Protein AF-A0A7V5ID08-F1 (afdb_monomer)

Foldseek 3Di:
DPLPVLVVDDLVVLLVLQVVQPPDPPSVVDDSVRSSVSNCVSVVHPDPPPPQLDPVVLVVLVVVLVVLVVVLVVCVVVVVPVSNVVSVVVSVVSVVVSVVSVVVVVD

Structure (mmCIF, N/CA/C/O backbone):
data_AF-A0A7V5ID08-F1
#
_entry.id   AF-A0A7V5ID08-F1
#
loop_
_atom_site.group_PDB
_atom_site.id
_atom_site.type_symbol
_atom_site.label_atom_id
_atom_site.label_alt_id
_atom_site.label_comp_id
_atom_site.label_asym_id
_atom_site.label_entity_id
_atom_site.label_seq_id
_atom_site.pdbx_PDB_ins_code
_atom_site.Cartn_x
_atom_site.Cartn_y
_atom_site.Cartn_z
_atom_site.occupancy
_atom_site.B_iso_or_equiv
_atom_site.auth_seq_id
_atom_site.auth_comp_id
_atom_site.auth_asym_id
_atom_site.auth_atom_id
_atom_site.pdbx_PDB_model_num
ATOM 1 N N . MET A 1 1 ? -2.529 -19.678 18.482 1.00 42.75 1 MET A N 1
ATOM 2 C CA . MET A 1 1 ? -2.844 -19.632 17.029 1.00 42.75 1 MET A CA 1
ATOM 3 C C . MET A 1 1 ? -3.692 -18.400 16.673 1.00 42.75 1 MET A C 1
ATOM 5 O O . MET A 1 1 ? -4.300 -18.387 15.617 1.00 42.75 1 MET A O 1
ATOM 9 N N . GLU A 1 2 ? -3.734 -17.339 17.494 1.00 51.81 2 GLU A N 1
ATOM 10 C CA . GLU A 1 2 ? -4.955 -16.509 17.553 1.00 51.81 2 GLU A CA 1
ATOM 11 C C . GLU A 1 2 ? -4.810 -15.003 17.266 1.00 51.81 2 GLU A C 1
ATOM 13 O O . GLU A 1 2 ? -5.824 -14.325 17.115 1.00 51.81 2 GLU A O 1
ATOM 18 N N . GLU A 1 3 ? -3.603 -14.442 17.119 1.00 46.50 3 GLU A N 1
ATOM 19 C CA . GLU A 1 3 ? -3.453 -12.988 16.877 1.00 46.50 3 GLU A CA 1
ATOM 20 C C . GLU A 1 3 ? -4.118 -12.512 15.569 1.00 46.50 3 GLU A C 1
ATOM 22 O O . GLU A 1 3 ? -4.561 -11.364 15.458 1.00 46.50 3 GLU A O 1
ATOM 27 N N . LYS A 1 4 ? -4.160 -13.386 14.552 1.00 50.44 4 LYS A N 1
ATOM 28 C CA . LYS A 1 4 ? -4.666 -13.077 13.203 1.00 50.44 4 LYS A CA 1
ATOM 29 C C . LYS A 1 4 ? -6.174 -13.270 13.045 1.00 50.44 4 LYS A C 1
ATOM 31 O O . LYS A 1 4 ? -6.709 -12.867 12.009 1.00 50.44 4 LYS A O 1
ATOM 36 N N . ASP A 1 5 ? -6.850 -13.858 14.028 1.00 64.19 5 ASP A N 1
ATOM 37 C CA . ASP A 1 5 ? -8.264 -14.205 13.891 1.00 64.19 5 ASP A CA 1
ATOM 38 C C . ASP A 1 5 ? -9.187 -13.082 14.359 1.00 64.19 5 ASP A C 1
ATOM 40 O O . ASP A 1 5 ? -10.173 -12.801 13.680 1.00 64.19 5 ASP A O 1
ATOM 44 N N . LEU A 1 6 ? -8.817 -12.324 15.398 1.00 69.56 6 LEU A N 1
ATOM 45 C CA . LEU A 1 6 ? -9.634 -11.207 15.901 1.00 69.56 6 LEU A CA 1
ATOM 46 C C . LEU A 1 6 ? -9.942 -10.146 14.824 1.00 69.56 6 LEU A C 1
ATOM 48 O O . LEU A 1 6 ? -11.055 -9.627 14.753 1.00 69.56 6 LEU A O 1
ATOM 52 N N . GLU A 1 7 ? -9.000 -9.858 13.921 1.00 68.12 7 GLU A N 1
ATOM 53 C CA . GLU A 1 7 ? -9.215 -8.901 12.821 1.00 68.12 7 GLU A CA 1
ATOM 54 C C . GLU A 1 7 ? -10.204 -9.419 11.762 1.00 68.12 7 GLU A C 1
ATOM 56 O O . GLU A 1 7 ? -10.926 -8.633 11.132 1.00 68.12 7 GLU A O 1
ATOM 61 N N . LYS A 1 8 ? -10.283 -10.744 11.594 1.00 72.75 8 LYS A N 1
ATOM 62 C CA . LYS A 1 8 ? -11.184 -11.415 10.649 1.00 72.75 8 LYS A CA 1
ATOM 63 C C . LYS A 1 8 ? -12.579 -11.653 11.221 1.00 72.75 8 LYS A C 1
ATOM 65 O O . LYS A 1 8 ? -13.524 -11.786 10.446 1.00 72.75 8 LYS A O 1
ATOM 70 N N . LEU A 1 9 ? -12.726 -11.677 12.544 1.00 78.38 9 LEU A N 1
ATOM 71 C CA . LEU A 1 9 ? -14.019 -11.864 13.195 1.00 78.38 9 LEU 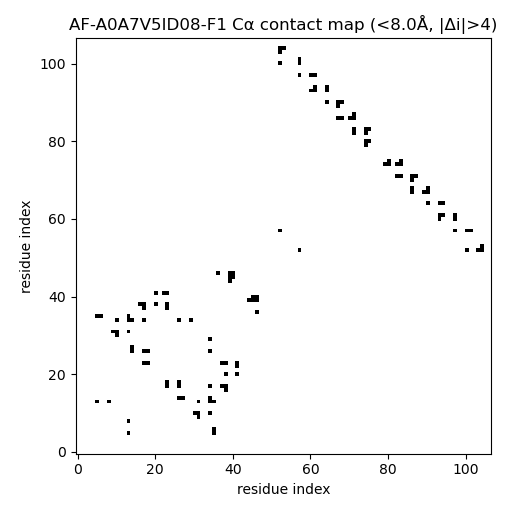A CA 1
ATOM 72 C C . LEU A 1 9 ? -14.964 -10.677 12.948 1.00 78.38 9 LEU A C 1
ATOM 74 O O . LEU A 1 9 ? -14.562 -9.524 12.746 1.00 78.38 9 LEU A O 1
ATOM 78 N N . THR A 1 10 ? -16.261 -10.971 12.928 1.00 80.06 10 THR A N 1
ATOM 79 C CA . THR A 1 10 ? -17.326 -9.966 12.871 1.00 80.06 10 THR A CA 1
ATOM 80 C C . THR A 1 10 ? -17.484 -9.289 14.229 1.00 80.06 10 THR A C 1
ATOM 82 O O . THR A 1 10 ? -17.128 -9.850 15.263 1.00 80.06 10 THR A O 1
ATOM 85 N N . ALA A 1 11 ? -18.054 -8.080 14.239 1.00 78.31 11 ALA A N 1
ATOM 86 C CA . ALA A 1 11 ? -18.281 -7.340 15.480 1.00 78.31 11 ALA A CA 1
ATOM 87 C C . ALA A 1 11 ? -19.101 -8.149 16.502 1.00 78.31 11 ALA A C 1
ATOM 89 O O . ALA A 1 11 ? -18.833 -8.060 17.688 1.00 78.31 11 ALA A O 1
ATOM 90 N N . THR A 1 12 ? -20.044 -8.985 16.056 1.00 81.38 12 THR A N 1
ATOM 91 C CA . THR A 1 12 ? -20.830 -9.875 16.928 1.00 81.38 12 THR A CA 1
ATOM 92 C C . THR A 1 12 ? -19.963 -10.868 17.698 1.00 81.38 12 THR A C 1
ATOM 94 O O . THR A 1 12 ? -20.017 -10.885 18.922 1.00 81.38 12 THR A O 1
ATOM 97 N N . LYS A 1 13 ? -19.090 -11.605 17.002 1.00 81.19 13 LYS A N 1
ATOM 98 C CA . LYS A 1 13 ? -18.171 -12.571 17.623 1.00 81.19 13 LYS A CA 1
ATOM 99 C C . LYS A 1 13 ? -17.163 -11.893 18.551 1.00 81.19 13 LYS A C 1
ATOM 101 O O . LYS A 1 13 ? -16.830 -12.421 19.602 1.00 81.19 13 LYS A O 1
ATOM 106 N N . LEU A 1 14 ? -16.712 -10.689 18.193 1.00 82.00 14 LEU A N 1
ATOM 107 C CA . LEU A 1 14 ? -15.842 -9.894 19.063 1.00 82.00 14 LEU A CA 1
ATOM 108 C C . LEU A 1 14 ? -16.560 -9.450 20.344 1.00 82.00 14 LEU A C 1
ATOM 110 O O . LEU A 1 14 ? -15.952 -9.449 21.404 1.00 82.00 14 LEU A O 1
ATOM 114 N N . ARG A 1 15 ? -17.855 -9.122 20.281 1.00 82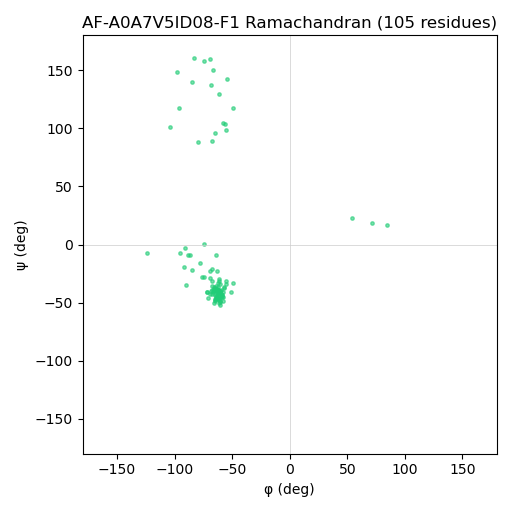.81 15 ARG A N 1
ATOM 115 C CA . ARG A 1 15 ? -18.637 -8.792 21.482 1.00 82.81 15 ARG A CA 1
ATOM 116 C C . ARG A 1 15 ? -18.829 -9.996 22.398 1.00 82.81 15 ARG A C 1
ATOM 118 O O . ARG A 1 15 ? -18.783 -9.832 23.609 1.00 82.81 15 ARG A O 1
ATOM 125 N N . GLU A 1 16 ? -19.054 -11.180 21.839 1.00 82.12 16 GLU A N 1
ATOM 126 C CA . GLU A 1 16 ? -19.180 -12.416 22.623 1.00 82.12 16 GLU A CA 1
ATOM 127 C C . GLU A 1 16 ? -17.891 -12.723 23.386 1.00 82.12 16 GLU A C 1
ATOM 129 O O . GLU A 1 16 ? -17.938 -12.933 24.593 1.00 82.12 16 GLU A O 1
ATOM 134 N N . ILE A 1 17 ? -16.744 -12.642 22.708 1.00 78.88 17 ILE A N 1
ATOM 135 C CA . ILE A 1 17 ? -15.430 -12.834 23.334 1.00 78.88 17 ILE A CA 1
ATOM 136 C C . ILE A 1 17 ? -15.177 -11.754 24.393 1.00 78.88 17 ILE A C 1
ATOM 138 O O . ILE A 1 17 ? -14.748 -12.065 25.496 1.00 78.88 17 ILE A O 1
ATOM 142 N N . ALA A 1 18 ? -15.496 -10.490 24.102 1.00 79.12 18 ALA A N 1
ATOM 143 C CA . ALA A 1 18 ? -15.315 -9.400 25.058 1.00 79.12 18 ALA A CA 1
ATOM 144 C C . ALA A 1 18 ? -16.161 -9.567 26.334 1.00 79.12 18 ALA A C 1
ATOM 146 O O . ALA A 1 18 ? -15.698 -9.197 27.405 1.00 79.12 18 ALA A O 1
ATOM 147 N N . LYS A 1 19 ? -17.363 -10.159 26.246 1.00 79.50 19 LYS A N 1
ATOM 148 C CA . LYS A 1 19 ? -18.213 -10.458 27.415 1.00 79.50 19 LYS A CA 1
ATOM 149 C C . LYS A 1 19 ? -17.636 -11.533 28.339 1.00 79.50 19 LYS A C 1
ATOM 151 O O . LYS A 1 19 ? -18.051 -11.598 29.488 1.00 79.50 19 LYS A O 1
ATOM 156 N N . GLN A 1 20 ? -16.728 -12.378 27.849 1.00 79.75 20 GLN A N 1
ATOM 157 C CA . GLN A 1 20 ? -16.068 -13.400 28.670 1.00 79.75 20 GLN A CA 1
ATOM 158 C C . GLN A 1 20 ? -14.953 -12.817 29.547 1.00 79.75 20 GLN A C 1
ATOM 160 O O . GLN A 1 20 ? -14.518 -13.472 30.488 1.00 79.75 20 GLN A O 1
ATOM 165 N N . TYR A 1 21 ? -14.496 -11.595 29.257 1.00 76.06 21 TYR A N 1
ATOM 166 C CA . TYR A 1 21 ? -13.494 -10.900 30.055 1.00 76.06 21 TYR A CA 1
ATOM 167 C C . TYR A 1 21 ? -14.175 -9.947 31.043 1.00 76.06 2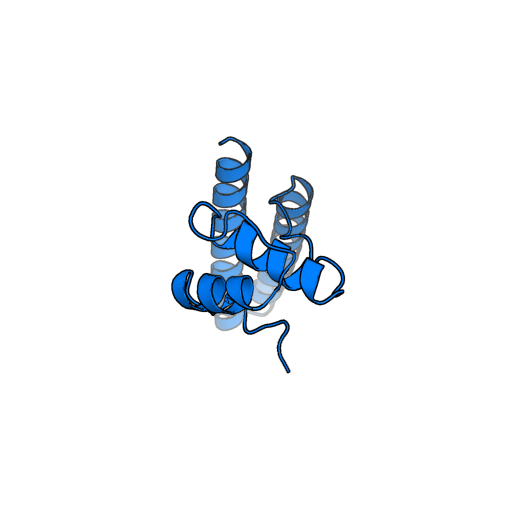1 TYR A C 1
ATOM 169 O O . TYR A 1 21 ? -14.810 -8.973 30.642 1.00 76.06 21 TYR A O 1
ATOM 177 N N . GLU A 1 22 ? -13.982 -10.186 32.341 1.00 67.31 22 GLU A N 1
ATOM 178 C CA . GLU A 1 22 ? -14.597 -9.414 33.439 1.00 67.31 22 GLU A CA 1
ATOM 179 C C . GLU A 1 22 ? -14.153 -7.936 33.502 1.00 67.31 22 GLU A C 1
ATOM 181 O O . GLU A 1 22 ? -14.739 -7.140 34.229 1.00 67.31 22 GLU A O 1
ATOM 186 N N . GLY A 1 23 ? -13.150 -7.536 32.710 1.00 66.75 23 GLY A N 1
ATOM 187 C CA . GLY A 1 23 ? -12.633 -6.164 32.650 1.00 66.75 23 GLY A CA 1
ATOM 188 C C . GLY A 1 23 ? -13.211 -5.274 31.540 1.00 66.75 23 GLY A C 1
ATOM 189 O O . GLY A 1 23 ? -12.902 -4.084 31.514 1.00 66.75 23 GLY A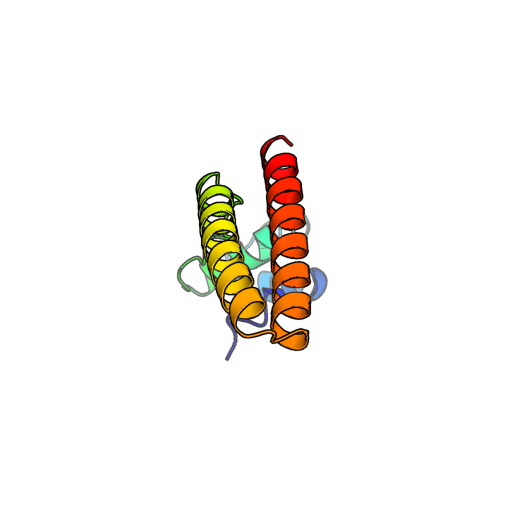 O 1
ATOM 190 N N . ILE A 1 24 ? -14.022 -5.799 30.609 1.00 72.56 24 ILE A N 1
ATOM 191 C CA . ILE A 1 24 ? -14.488 -5.029 29.439 1.00 72.56 24 ILE A CA 1
ATOM 192 C C . ILE A 1 24 ? -15.950 -4.598 29.617 1.00 72.56 24 ILE A C 1
ATOM 194 O O . ILE A 1 24 ? -16.887 -5.353 29.359 1.00 72.56 24 ILE A O 1
ATOM 198 N N . THR A 1 25 ? -16.163 -3.337 29.993 1.00 70.56 25 THR A N 1
ATOM 199 C CA . THR A 1 25 ? -17.496 -2.713 30.069 1.00 70.56 25 THR A CA 1
ATOM 200 C C . THR A 1 25 ? -17.793 -1.891 28.806 1.00 70.56 25 THR A C 1
ATOM 202 O O . THR A 1 25 ? -16.892 -1.376 28.152 1.00 70.56 25 THR A O 1
ATOM 205 N N . GLY A 1 26 ? -19.065 -1.793 28.393 1.00 75.69 26 GLY A N 1
ATOM 206 C CA . GLY A 1 26 ? -19.452 -1.004 27.206 1.00 75.69 26 GLY A CA 1
ATOM 207 C C . GLY A 1 26 ? -19.325 -1.718 25.847 1.00 75.69 26 GLY A C 1
ATOM 208 O O . GLY A 1 26 ? -19.406 -1.080 24.798 1.00 75.69 26 GLY A O 1
ATOM 209 N N . VAL A 1 27 ? -19.211 -3.050 25.843 1.00 76.38 27 VAL A N 1
ATOM 210 C CA . VAL A 1 27 ? -19.038 -3.924 24.658 1.00 76.38 27 VAL A CA 1
ATOM 211 C C . VAL A 1 27 ? -20.036 -3.650 23.514 1.00 76.38 27 VAL A C 1
ATOM 213 O O . VAL A 1 27 ? -19.710 -3.790 22.335 1.00 76.38 27 VAL A O 1
ATOM 216 N N . HIS A 1 28 ? -21.268 -3.248 23.836 1.00 75.69 28 HIS A N 1
ATOM 217 C CA . HIS A 1 28 ? -22.301 -2.955 22.836 1.00 75.69 28 HIS A CA 1
ATOM 218 C C . HIS A 1 28 ? -22.088 -1.625 22.091 1.00 75.69 28 HIS A C 1
ATOM 220 O O . HIS A 1 28 ? -22.495 -1.525 20.933 1.00 75.69 28 HIS A O 1
ATOM 226 N N . ALA A 1 29 ? -21.429 -0.647 22.719 1.00 78.81 29 ALA A N 1
ATOM 227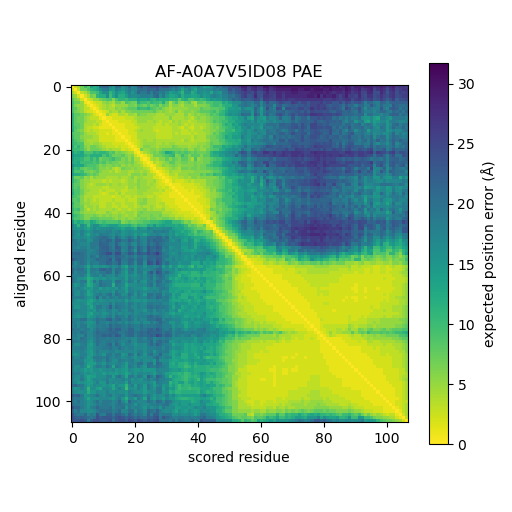 C CA . ALA A 1 29 ? -21.157 0.672 22.144 1.00 78.81 29 ALA A CA 1
ATOM 228 C C . ALA A 1 29 ? -19.797 0.749 21.421 1.00 78.81 29 ALA A C 1
ATOM 230 O O . ALA A 1 29 ? -19.599 1.628 20.584 1.00 78.81 29 ALA A O 1
ATOM 231 N N . MET A 1 30 ? -18.878 -0.180 21.709 1.00 81.31 30 MET A N 1
ATOM 232 C CA . MET A 1 30 ? -17.534 -0.189 21.128 1.00 81.31 30 MET A CA 1
ATOM 233 C C . MET A 1 30 ? -17.536 -0.503 19.627 1.00 81.31 30 MET A C 1
ATOM 235 O O . MET A 1 30 ? -18.197 -1.432 19.140 1.00 81.31 30 MET A O 1
ATOM 239 N N . LYS A 1 31 ? -16.727 0.248 18.874 1.00 80.56 31 LYS A N 1
ATOM 240 C CA . LYS A 1 31 ? -16.439 -0.043 17.462 1.00 80.56 31 LYS A CA 1
ATOM 241 C C . LYS A 1 31 ? -15.599 -1.316 17.350 1.00 80.56 31 LYS A C 1
ATOM 243 O O . LYS A 1 31 ? -14.897 -1.709 18.276 1.00 80.56 31 LYS A O 1
ATOM 248 N N . LYS A 1 32 ? -15.605 -1.951 16.171 1.00 77.31 32 LYS A N 1
ATOM 249 C CA . LYS A 1 32 ? -14.832 -3.183 15.914 1.00 77.31 32 LYS A CA 1
ATOM 250 C C . LYS A 1 32 ? -13.353 -3.048 16.313 1.00 77.31 32 LYS A C 1
ATOM 252 O O . LYS A 1 32 ? -12.787 -3.977 16.876 1.00 77.31 32 LYS A O 1
ATOM 257 N N . GLU A 1 33 ? -12.738 -1.900 16.031 1.00 79.00 33 GLU A N 1
ATOM 258 C CA . GLU A 1 33 ? -11.336 -1.640 16.382 1.00 79.00 33 GLU A CA 1
ATOM 259 C C . GLU A 1 33 ? -11.109 -1.531 17.894 1.00 79.00 33 GLU A C 1
ATOM 261 O O . GLU A 1 33 ? -10.079 -1.979 18.388 1.00 79.00 33 GLU A O 1
ATOM 266 N N . GLU A 1 34 ? -12.067 -0.963 18.624 1.00 76.88 34 GLU A N 1
ATOM 267 C CA . GLU A 1 34 ? -12.020 -0.812 20.082 1.00 76.88 34 GLU A CA 1
ATOM 268 C C . GLU A 1 34 ? -12.218 -2.163 20.774 1.00 76.88 34 GLU A C 1
ATOM 270 O O . GLU A 1 34 ? -11.460 -2.492 21.679 1.00 76.88 34 GLU A O 1
ATOM 275 N N . LEU A 1 35 ? -13.133 -3.001 20.271 1.00 80.06 35 LEU A N 1
ATOM 276 C CA . LEU A 1 35 ? -13.316 -4.374 20.757 1.00 80.06 35 LEU A CA 1
ATOM 277 C C . LEU A 1 35 ? -12.040 -5.209 20.615 1.00 80.06 35 LEU A C 1
ATOM 279 O O . LEU A 1 35 ? -11.656 -5.913 21.541 1.00 80.06 35 LEU A O 1
ATOM 283 N N . ILE A 1 36 ? -11.349 -5.114 19.474 1.00 78.56 36 ILE A N 1
ATOM 284 C CA . ILE A 1 36 ? -10.082 -5.832 19.267 1.00 78.56 36 ILE A CA 1
ATOM 285 C C . ILE A 1 36 ? -9.013 -5.344 20.253 1.00 78.56 36 ILE A C 1
ATOM 287 O O . ILE A 1 36 ? -8.232 -6.155 20.742 1.00 78.56 36 ILE A O 1
ATOM 291 N N . ARG A 1 37 ? -8.968 -4.037 20.550 1.00 76.12 37 ARG A N 1
ATOM 292 C CA . ARG A 1 37 ? -8.022 -3.474 21.525 1.00 76.12 37 ARG A CA 1
ATOM 293 C C . ARG A 1 37 ? -8.313 -3.970 22.936 1.00 76.12 37 ARG A C 1
ATOM 295 O O . ARG A 1 37 ? -7.400 -4.497 23.555 1.00 76.12 37 ARG A O 1
ATOM 302 N N . ALA A 1 38 ? -9.564 -3.877 23.381 1.00 78.00 38 ALA A N 1
ATOM 303 C CA . ALA A 1 38 ? -9.974 -4.305 24.714 1.00 78.00 38 ALA A CA 1
ATOM 304 C C . ALA A 1 38 ? -9.721 -5.806 24.942 1.00 78.00 38 ALA A C 1
ATOM 306 O O . ALA A 1 38 ? -9.213 -6.197 25.985 1.00 78.00 38 ALA A O 1
ATOM 307 N N . ILE A 1 39 ? -9.995 -6.649 23.937 1.00 78.56 39 ILE A N 1
ATOM 308 C CA . ILE A 1 39 ? -9.710 -8.091 24.013 1.00 78.56 39 ILE A CA 1
ATOM 309 C C . ILE A 1 39 ? -8.199 -8.359 24.062 1.00 78.56 39 ILE A C 1
ATOM 311 O O . ILE A 1 39 ? -7.763 -9.218 24.819 1.00 78.56 39 ILE A O 1
ATOM 315 N N . ARG A 1 40 ? -7.381 -7.643 23.274 1.00 76.44 40 ARG A N 1
ATOM 316 C CA . ARG A 1 40 ? -5.912 -7.798 23.296 1.00 76.44 40 ARG A CA 1
ATOM 317 C C . ARG A 1 40 ? -5.303 -7.354 24.627 1.00 76.44 40 ARG A C 1
ATOM 319 O O . ARG A 1 40 ? -4.404 -8.023 25.125 1.00 76.44 40 ARG A O 1
ATOM 326 N N . GLU A 1 41 ? -5.824 -6.274 25.202 1.00 75.50 41 GLU A N 1
ATOM 327 C CA . GLU A 1 41 ? -5.434 -5.760 26.517 1.00 75.50 41 GLU A CA 1
ATOM 328 C C . GLU A 1 41 ? -5.797 -6.751 27.630 1.00 75.50 41 GLU A C 1
ATOM 330 O O . GLU A 1 41 ? -4.931 -7.132 28.412 1.00 75.50 41 GLU A O 1
ATOM 335 N N . ALA A 1 42 ? -7.025 -7.283 27.617 1.00 74.31 42 ALA A N 1
ATOM 336 C CA . ALA A 1 42 ? -7.459 -8.323 28.552 1.00 74.31 42 ALA A CA 1
ATOM 337 C C . ALA A 1 42 ? -6.674 -9.643 28.405 1.00 74.31 42 ALA A C 1
ATOM 339 O O . ALA A 1 42 ? -6.598 -10.431 29.345 1.00 74.31 42 ALA A O 1
ATOM 340 N N . ARG A 1 43 ? -6.071 -9.888 27.233 1.00 74.44 43 ARG A N 1
ATOM 341 C CA . ARG A 1 43 ? -5.231 -11.061 26.949 1.00 74.44 43 ARG A CA 1
ATOM 342 C C . ARG A 1 43 ? -3.747 -10.867 27.289 1.00 74.44 43 ARG A C 1
ATOM 344 O O . ARG A 1 43 ? -2.994 -11.835 27.241 1.00 74.44 43 ARG A O 1
ATOM 351 N N . GLY A 1 44 ? -3.317 -9.646 27.613 1.00 63.94 44 GLY A N 1
ATOM 352 C CA . GLY A 1 44 ? -1.914 -9.330 27.902 1.00 63.94 44 GLY A CA 1
ATOM 353 C C . GLY A 1 44 ? -0.986 -9.355 26.678 1.00 63.94 44 GLY A C 1
ATOM 354 O O . GLY A 1 44 ? 0.230 -9.451 26.833 1.00 63.94 44 GLY A O 1
ATOM 355 N N . GLU A 1 45 ? -1.525 -9.285 25.455 1.00 60.78 45 GLU A N 1
ATOM 356 C CA . GLU A 1 45 ? -0.716 -9.241 24.231 1.00 60.78 45 GLU A CA 1
ATOM 357 C C . GLU A 1 45 ? -0.279 -7.796 23.914 1.00 60.78 45 GLU A C 1
ATOM 359 O O . GLU A 1 45 ? -1.085 -6.866 24.031 1.00 60.78 45 GLU A O 1
ATOM 364 N N . PRO A 1 46 ? 0.972 -7.569 23.457 1.00 53.81 46 PRO A N 1
ATOM 365 C CA . PRO A 1 46 ? 1.439 -6.236 23.111 1.00 53.81 46 PRO A CA 1
ATOM 366 C C . PRO A 1 46 ? 0.593 -5.659 21.977 1.00 53.81 46 PRO A C 1
ATOM 368 O O . PRO A 1 46 ? 0.381 -6.276 20.927 1.00 53.81 46 PRO A O 1
ATOM 371 N N . GLN A 1 47 ? 0.116 -4.436 22.188 1.00 56.19 47 GLN A N 1
ATOM 372 C CA . GLN A 1 47 ? -0.725 -3.721 21.247 1.00 56.19 47 GLN A CA 1
ATOM 373 C C . GLN A 1 47 ? -0.001 -3.578 19.902 1.00 56.19 47 GLN A C 1
ATOM 375 O O . GLN A 1 47 ? 0.882 -2.740 19.729 1.00 56.19 47 GLN A O 1
ATOM 380 N N . LYS A 1 48 ? -0.398 -4.371 18.898 1.00 52.50 48 LYS A N 1
ATOM 381 C CA . LYS A 1 48 ? -0.107 -4.028 17.503 1.00 52.50 48 LYS A CA 1
ATOM 382 C C . LYS A 1 48 ? -0.875 -2.753 17.207 1.00 52.50 48 LYS A C 1
ATOM 384 O O . LYS A 1 48 ? -2.073 -2.800 16.919 1.00 52.50 48 LYS A O 1
ATOM 389 N N . GLU A 1 49 ? -0.189 -1.620 17.333 1.00 51.56 49 GLU A N 1
ATOM 390 C CA . GLU A 1 49 ? -0.708 -0.336 16.901 1.00 51.56 49 GLU A CA 1
ATOM 391 C C . GLU A 1 49 ? -1.238 -0.509 15.482 1.00 51.56 49 GLU A C 1
ATOM 393 O O . GLU A 1 49 ? -0.507 -0.874 14.552 1.00 51.56 49 GLU A O 1
ATOM 398 N N . VAL A 1 50 ? -2.544 -0.296 15.321 1.00 53.44 50 VAL A N 1
ATOM 399 C CA . VAL A 1 50 ? -3.154 -0.159 14.004 1.00 53.44 50 VAL A CA 1
ATOM 400 C C . VAL A 1 50 ? -2.389 0.983 13.362 1.00 53.44 50 VAL A C 1
ATOM 402 O O . VAL A 1 50 ? -2.557 2.123 13.792 1.00 53.44 50 VAL A O 1
ATOM 405 N N . LYS A 1 51 ? -1.474 0.669 12.431 1.00 53.97 51 LYS A N 1
ATOM 406 C CA . LYS A 1 51 ? -0.569 1.654 11.832 1.00 53.97 51 LYS A CA 1
ATOM 407 C C . LYS A 1 51 ? -1.429 2.763 11.253 1.00 53.97 51 LYS A C 1
ATOM 409 O O . LYS A 1 51 ? -1.991 2.613 10.164 1.00 53.97 51 LYS A O 1
ATOM 414 N N . LYS A 1 52 ? -1.567 3.859 12.006 1.00 56.81 52 LYS A N 1
ATOM 415 C CA . LYS A 1 52 ? -2.255 5.053 11.538 1.00 56.81 52 LYS A CA 1
ATOM 416 C C . LYS A 1 52 ? -1.581 5.435 10.234 1.00 56.81 52 LYS A C 1
ATOM 418 O O . LYS A 1 52 ? -0.371 5.267 10.068 1.00 56.81 52 LYS A O 1
ATOM 423 N N . VAL A 1 53 ? -2.369 5.912 9.283 1.00 59.94 53 VAL A N 1
ATOM 424 C CA . VAL A 1 53 ? -1.832 6.392 8.015 1.00 59.94 53 VAL A CA 1
ATOM 425 C C . VAL A 1 53 ? -1.019 7.651 8.306 1.00 59.94 53 VAL A C 1
ATOM 427 O O . VAL A 1 53 ? -1.532 8.764 8.312 1.00 59.94 53 VAL A O 1
ATOM 430 N N . THR A 1 54 ? 0.263 7.472 8.600 1.00 66.94 54 THR A N 1
ATOM 431 C CA . THR A 1 54 ? 1.182 8.568 8.890 1.00 66.94 54 THR A CA 1
ATOM 432 C C . THR A 1 54 ? 1.725 9.159 7.592 1.00 66.94 54 THR A C 1
ATOM 434 O O . THR A 1 54 ? 1.737 8.521 6.532 1.00 66.94 54 THR A O 1
ATOM 437 N N . GLY A 1 55 ? 2.239 10.392 7.667 1.00 69.62 55 GLY A N 1
ATOM 438 C CA . GLY A 1 55 ? 2.994 10.988 6.558 1.00 69.62 55 GLY A CA 1
ATOM 439 C C . GLY A 1 55 ? 4.175 10.112 6.116 1.00 69.62 55 GLY A C 1
ATOM 440 O O . GLY A 1 55 ? 4.472 10.029 4.925 1.00 69.62 55 GLY A O 1
ATOM 441 N N . GLU A 1 56 ? 4.770 9.375 7.053 1.00 75.19 56 GLU A N 1
ATOM 442 C CA . GLU A 1 56 ? 5.842 8.409 6.816 1.00 75.19 56 GLU A CA 1
ATOM 443 C C . GLU A 1 56 ? 5.390 7.218 5.950 1.00 75.19 56 GLU A C 1
ATOM 445 O O . GLU A 1 56 ? 6.098 6.800 5.031 1.00 75.19 56 GLU A O 1
ATOM 450 N N . THR A 1 57 ? 4.155 6.740 6.128 1.00 80.56 57 THR A N 1
ATOM 451 C CA . THR A 1 57 ? 3.561 5.703 5.262 1.00 80.56 57 THR A CA 1
ATOM 452 C C . THR A 1 57 ? 3.428 6.193 3.812 1.00 80.56 57 THR A C 1
ATOM 454 O O . THR A 1 57 ? 3.653 5.454 2.854 1.00 80.56 57 THR A O 1
ATOM 457 N N . ILE A 1 58 ? 3.108 7.474 3.609 1.00 84.31 58 ILE A N 1
ATOM 458 C CA . ILE A 1 58 ? 3.036 8.071 2.266 1.00 84.31 58 ILE A CA 1
ATOM 459 C C . ILE A 1 58 ? 4.442 8.251 1.676 1.00 84.31 58 ILE A C 1
ATOM 461 O O . ILE A 1 58 ? 4.652 7.996 0.485 1.00 84.31 58 ILE A O 1
ATOM 465 N N . TYR A 1 59 ? 5.406 8.681 2.491 1.00 88.88 59 TYR A N 1
ATOM 466 C CA . TYR A 1 59 ? 6.797 8.863 2.081 1.00 88.88 59 TYR A CA 1
ATOM 467 C C . TYR A 1 59 ? 7.442 7.543 1.631 1.00 88.88 59 TYR A C 1
ATOM 469 O O . TYR A 1 59 ? 8.009 7.469 0.537 1.00 88.88 59 TYR A O 1
ATOM 477 N N . THR A 1 60 ? 7.277 6.472 2.409 1.00 89.19 60 THR A N 1
ATOM 478 C CA . THR A 1 60 ? 7.788 5.130 2.079 1.00 89.19 60 THR A CA 1
ATOM 479 C C . THR A 1 60 ? 7.205 4.600 0.765 1.00 89.19 60 THR A C 1
ATOM 481 O O . THR A 1 60 ? 7.952 4.128 -0.096 1.00 89.19 60 THR A O 1
ATOM 484 N N . LEU A 1 61 ? 5.900 4.779 0.524 1.00 91.38 61 LEU A N 1
ATOM 485 C CA . LEU A 1 61 ? 5.273 4.436 -0.760 1.00 91.38 61 LEU A CA 1
ATOM 486 C C . LEU A 1 61 ? 5.847 5.246 -1.933 1.00 91.38 61 LEU A C 1
ATOM 488 O O . LEU A 1 61 ? 6.051 4.703 -3.022 1.00 91.38 61 LEU A O 1
ATOM 492 N N . LYS A 1 62 ? 6.142 6.540 -1.743 1.00 92.50 62 LYS A N 1
ATOM 493 C CA . LYS A 1 62 ? 6.799 7.365 -2.775 1.00 92.50 62 LYS A CA 1
ATOM 494 C C . LYS A 1 62 ? 8.223 6.880 -3.069 1.00 92.50 62 LYS A C 1
ATOM 496 O O . LYS A 1 62 ? 8.602 6.834 -4.243 1.00 92.50 62 LYS A O 1
ATOM 501 N N . LYS A 1 63 ? 8.979 6.458 -2.049 1.00 95.19 63 LYS A N 1
ATOM 502 C CA . LYS A 1 63 ? 10.310 5.845 -2.213 1.00 95.19 63 LYS A CA 1
ATOM 503 C C . LYS A 1 63 ? 10.225 4.553 -3.032 1.00 95.19 63 LYS A C 1
ATOM 505 O O . LYS A 1 63 ? 10.936 4.419 -4.026 1.00 95.19 63 LYS A O 1
ATOM 510 N N . GLN A 1 64 ? 9.275 3.671 -2.713 1.00 93.12 64 GLN A N 1
ATOM 511 C CA . GLN A 1 64 ? 9.022 2.450 -3.489 1.00 93.12 64 GLN A CA 1
ATOM 512 C C . GLN A 1 64 ? 8.632 2.751 -4.944 1.00 93.12 64 GLN A C 1
ATOM 514 O O . GLN A 1 64 ? 9.113 2.094 -5.863 1.00 93.12 64 GLN A O 1
ATOM 519 N N . ILE A 1 65 ? 7.813 3.780 -5.195 1.00 95.69 65 ILE A N 1
ATOM 520 C CA . ILE A 1 65 ? 7.492 4.211 -6.566 1.00 95.69 65 ILE A CA 1
ATOM 521 C C . ILE A 1 65 ? 8.757 4.638 -7.325 1.00 95.69 65 ILE A C 1
ATOM 523 O O . ILE A 1 65 ? 8.866 4.340 -8.516 1.00 95.69 65 ILE A O 1
ATOM 527 N N . LYS A 1 66 ? 9.699 5.341 -6.679 1.00 96.88 66 LYS A N 1
ATOM 528 C CA . LYS A 1 66 ? 10.968 5.750 -7.308 1.00 96.88 66 LYS A CA 1
ATOM 529 C C . LYS A 1 66 ? 11.810 4.528 -7.689 1.00 96.88 66 LYS A C 1
ATOM 531 O O . LYS A 1 66 ? 12.270 4.466 -8.825 1.00 96.88 66 LYS A O 1
ATOM 536 N N . MET A 1 67 ? 11.921 3.541 -6.798 1.00 95.81 67 MET A N 1
ATOM 537 C CA . MET A 1 67 ? 12.627 2.281 -7.073 1.00 95.81 67 MET A CA 1
ATOM 538 C C . MET A 1 67 ? 11.988 1.507 -8.233 1.00 95.81 67 MET A C 1
ATOM 540 O O . MET A 1 67 ? 12.656 1.207 -9.217 1.00 95.81 67 MET A O 1
ATOM 544 N N . LEU A 1 68 ? 10.667 1.305 -8.200 1.00 95.56 68 LEU A N 1
ATOM 545 C CA . LEU A 1 68 ? 9.943 0.593 -9.260 1.00 95.56 68 LEU A CA 1
ATOM 546 C C . LEU A 1 68 ? 10.049 1.287 -10.626 1.00 95.56 68 LEU A C 1
ATOM 548 O O . LEU A 1 68 ? 9.978 0.632 -11.663 1.00 95.56 68 LEU A O 1
ATOM 552 N N . LYS A 1 69 ? 10.194 2.619 -10.663 1.00 95.69 69 LYS A N 1
ATOM 553 C CA . LYS A 1 69 ? 10.451 3.349 -11.915 1.00 95.69 69 LYS A CA 1
ATOM 554 C C . LYS A 1 69 ? 11.836 3.037 -12.482 1.00 95.69 69 LYS A C 1
ATOM 556 O O . LYS A 1 69 ? 11.938 2.903 -13.699 1.00 95.69 69 LYS A O 1
ATOM 561 N N . ALA A 1 70 ? 12.855 2.935 -11.627 1.00 95.81 70 ALA A N 1
ATOM 562 C CA . ALA A 1 70 ? 14.205 2.558 -12.037 1.00 95.81 70 ALA A CA 1
ATOM 563 C C . ALA A 1 70 ? 14.226 1.116 -12.566 1.00 95.81 70 A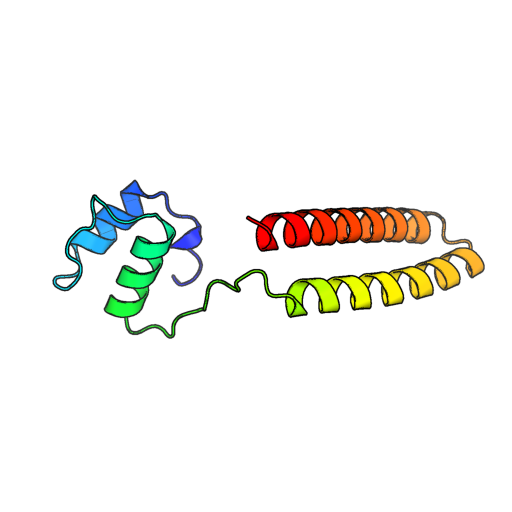LA A C 1
ATOM 565 O O . ALA A 1 70 ? 14.668 0.891 -13.689 1.00 95.81 70 ALA A O 1
ATOM 566 N N . GLU A 1 71 ? 13.610 0.175 -11.844 1.00 93.44 71 GLU A N 1
ATOM 567 C CA . GLU A 1 71 ? 13.441 -1.211 -12.309 1.00 93.44 71 GLU A CA 1
ATOM 568 C C . GLU A 1 71 ? 12.683 -1.283 -13.637 1.00 93.44 71 GLU A C 1
ATOM 570 O O . GLU A 1 71 ? 13.050 -2.038 -14.533 1.00 93.44 71 GLU A O 1
ATOM 575 N N . LYS A 1 72 ? 11.638 -0.461 -13.807 1.00 95.06 72 LYS A N 1
ATOM 576 C CA . LYS A 1 72 ? 10.886 -0.413 -15.064 1.00 95.06 72 LYS A CA 1
ATOM 577 C C . LYS A 1 72 ? 11.770 0.061 -16.217 1.00 95.06 72 LYS A C 1
ATOM 579 O O . LYS A 1 72 ? 11.619 -0.462 -17.314 1.00 95.06 72 LYS A O 1
ATOM 584 N N . LYS A 1 73 ? 12.660 1.034 -15.991 1.00 94.75 73 LYS A N 1
ATOM 585 C CA . LYS A 1 73 ? 13.602 1.511 -17.014 1.00 94.75 73 LYS A CA 1
ATOM 586 C C . LYS A 1 73 ? 14.580 0.397 -17.407 1.00 94.75 73 LYS A C 1
ATOM 588 O O . LYS A 1 73 ? 14.684 0.093 -18.589 1.00 94.7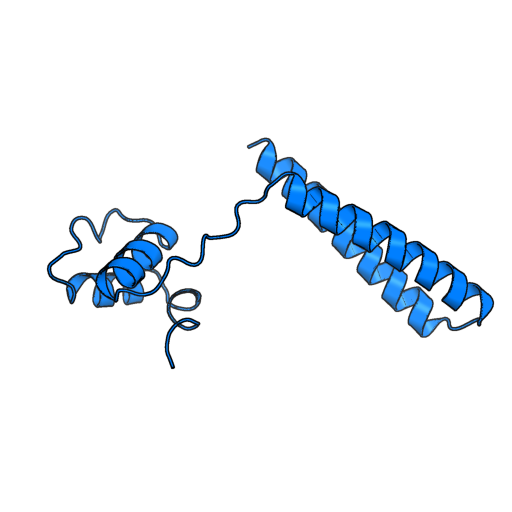5 73 LYS A O 1
ATOM 593 N N . ALA A 1 74 ? 15.162 -0.295 -16.429 1.00 93.94 74 ALA A N 1
ATOM 594 C CA . ALA A 1 74 ? 16.032 -1.446 -16.681 1.00 93.94 74 ALA A CA 1
ATOM 595 C C . ALA A 1 74 ? 15.302 -2.581 -17.434 1.00 93.94 74 ALA A C 1
ATOM 597 O O . ALA A 1 74 ? 15.846 -3.186 -18.353 1.00 93.94 74 ALA A O 1
ATOM 598 N N . ALA A 1 75 ? 14.035 -2.848 -17.101 1.00 92.94 75 ALA A N 1
ATOM 599 C CA . ALA A 1 75 ? 13.216 -3.832 -17.811 1.00 92.94 75 ALA A CA 1
ATOM 600 C C . ALA A 1 75 ? 12.877 -3.403 -19.253 1.00 92.94 75 ALA A C 1
ATOM 602 O O . ALA A 1 75 ? 12.748 -4.255 -20.132 1.00 92.94 75 ALA A O 1
ATOM 603 N N . GLN A 1 76 ? 12.742 -2.094 -19.510 1.00 93.00 76 GLN A N 1
ATOM 604 C CA . GLN A 1 76 ? 12.560 -1.554 -20.863 1.00 93.00 76 GLN A CA 1
ATOM 605 C C . GLN A 1 76 ? 13.820 -1.742 -21.713 1.00 93.00 76 GLN A C 1
ATOM 607 O O . GLN A 1 76 ? 13.700 -2.159 -22.862 1.00 93.00 76 GLN A O 1
ATOM 612 N N . GLU A 1 77 ? 15.002 -1.499 -21.144 1.00 93.50 77 GLU A N 1
ATOM 613 C CA . GLU A 1 77 ? 16.296 -1.725 -21.808 1.00 93.50 77 GLU A CA 1
ATOM 614 C C . GLU A 1 77 ? 16.492 -3.209 -22.156 1.00 93.50 77 GLU A C 1
ATOM 616 O O . GLU A 1 77 ? 16.864 -3.542 -23.278 1.00 93.50 77 GLU A O 1
ATOM 621 N N . LYS A 1 78 ? 16.106 -4.114 -21.247 1.00 93.94 78 LYS A N 1
ATOM 622 C CA . LYS A 1 78 ? 16.108 -5.571 -21.475 1.00 93.94 78 LYS A CA 1
ATOM 623 C C . LYS A 1 78 ? 14.981 -6.077 -22.391 1.00 93.94 78 LYS A C 1
ATOM 625 O O . LYS A 1 78 ? 14.868 -7.280 -22.604 1.00 93.94 78 LYS A O 1
ATOM 630 N N . LYS A 1 79 ? 14.120 -5.191 -22.912 1.00 92.38 79 LYS A N 1
ATOM 631 C CA . LYS A 1 79 ? 12.944 -5.509 -23.749 1.00 92.38 79 LYS A CA 1
ATOM 632 C C . LYS A 1 79 ? 11.967 -6.528 -23.128 1.00 92.38 79 LYS A C 1
ATOM 634 O O . LYS A 1 79 ? 11.144 -7.108 -23.841 1.00 92.38 79 LYS A O 1
ATOM 639 N N . ASP A 1 80 ? 11.965 -6.688 -21.802 1.00 93.75 80 ASP A N 1
ATOM 640 C CA . ASP A 1 80 ? 11.031 -7.575 -21.103 1.00 93.75 80 ASP A CA 1
ATOM 641 C C . ASP A 1 80 ? 9.658 -6.902 -20.949 1.00 93.75 80 ASP A C 1
ATOM 643 O O . ASP A 1 80 ? 9.331 -6.232 -19.960 1.00 93.75 80 ASP A O 1
ATOM 647 N N . LYS A 1 81 ? 8.812 -7.096 -21.964 1.00 93.38 81 LYS A N 1
ATOM 648 C CA . LYS A 1 81 ? 7.462 -6.520 -22.024 1.00 93.38 81 LYS A CA 1
ATOM 649 C C . LYS A 1 81 ? 6.571 -6.976 -20.858 1.00 93.38 81 LYS A C 1
ATOM 651 O O . LYS A 1 81 ? 5.743 -6.186 -20.390 1.00 93.38 81 LYS A O 1
ATOM 656 N N . LYS A 1 82 ? 6.727 -8.215 -20.368 1.00 94.94 82 LYS A N 1
ATOM 657 C CA . LYS A 1 82 ? 5.904 -8.771 -19.275 1.00 94.94 82 LYS A CA 1
ATOM 658 C C . LYS A 1 82 ? 6.249 -8.096 -17.949 1.00 94.94 82 LYS A C 1
ATOM 660 O O . LYS A 1 82 ? 5.348 -7.651 -17.222 1.00 94.94 82 LYS A O 1
ATOM 665 N N . LEU A 1 83 ? 7.540 -7.950 -17.663 1.00 92.38 83 LEU A N 1
ATOM 666 C CA . LEU A 1 83 ? 8.014 -7.270 -16.463 1.00 92.38 83 LEU A CA 1
ATOM 667 C C . LEU A 1 83 ? 7.636 -5.784 -16.481 1.00 92.38 83 LEU A C 1
ATOM 669 O O . LEU A 1 83 ? 7.080 -5.277 -15.504 1.00 92.38 83 LEU A O 1
ATOM 673 N N . VAL A 1 84 ? 7.805 -5.101 -17.618 1.00 94.94 84 VAL A N 1
ATOM 674 C CA . VAL A 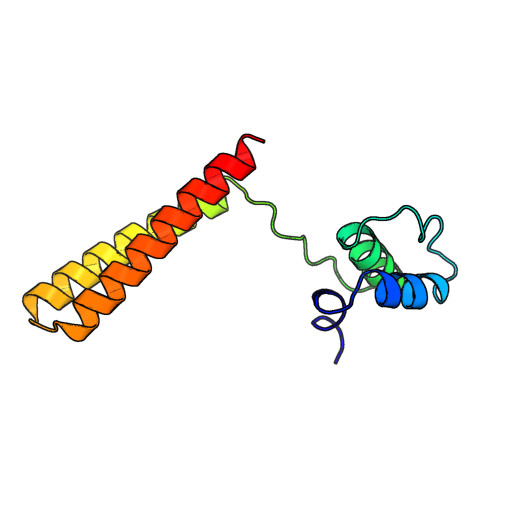1 84 ? 7.398 -3.694 -17.782 1.00 94.94 84 VAL A CA 1
ATOM 675 C C . VAL A 1 84 ? 5.900 -3.500 -17.521 1.00 94.94 84 VAL A C 1
ATOM 677 O O . VAL A 1 84 ? 5.512 -2.573 -16.799 1.00 94.94 84 VAL A O 1
ATOM 680 N N . ALA A 1 85 ? 5.039 -4.372 -18.058 1.00 96.62 85 ALA A N 1
ATOM 681 C CA . ALA A 1 85 ? 3.595 -4.298 -17.833 1.00 96.62 85 ALA A CA 1
ATOM 682 C C . ALA A 1 85 ? 3.233 -4.488 -16.349 1.00 96.62 85 ALA A C 1
ATOM 684 O O . ALA A 1 85 ? 2.396 -3.754 -15.807 1.00 96.62 85 ALA A O 1
ATOM 685 N N . THR A 1 86 ? 3.899 -5.427 -15.674 1.00 96.38 86 THR A N 1
ATOM 686 C CA . THR A 1 86 ? 3.716 -5.706 -14.243 1.00 96.38 86 THR A CA 1
ATOM 687 C C . THR A 1 86 ? 4.150 -4.521 -13.382 1.00 96.38 86 THR A C 1
ATOM 689 O O . THR A 1 86 ? 3.381 -4.046 -12.539 1.00 96.38 86 THR A O 1
ATOM 692 N N . LEU A 1 87 ? 5.338 -3.972 -13.639 1.00 95.81 87 LEU A N 1
ATOM 693 C CA . LEU A 1 87 ? 5.864 -2.803 -12.933 1.00 95.81 87 LEU A CA 1
ATOM 694 C C . LEU A 1 87 ? 4.977 -1.569 -13.152 1.00 95.81 87 LEU A C 1
ATOM 696 O O . LEU A 1 87 ? 4.669 -0.852 -12.198 1.00 95.81 87 LEU A O 1
ATOM 700 N N . ARG A 1 88 ? 4.447 -1.362 -14.368 1.00 96.56 88 ARG A N 1
ATOM 701 C CA . ARG A 1 88 ? 3.476 -0.287 -14.653 1.00 96.56 88 ARG A CA 1
ATOM 702 C C . ARG A 1 88 ? 2.217 -0.409 -13.788 1.00 96.56 88 ARG A C 1
ATOM 704 O O . ARG A 1 88 ? 1.761 0.594 -13.231 1.00 96.56 88 ARG A O 1
ATOM 711 N N . LYS A 1 89 ? 1.660 -1.620 -13.654 1.00 97.31 89 LYS A N 1
ATOM 712 C CA . LYS A 1 89 ? 0.483 -1.890 -12.806 1.00 97.31 89 LYS A CA 1
ATOM 713 C C . LYS A 1 89 ? 0.792 -1.630 -11.326 1.00 97.31 89 LYS A C 1
ATOM 715 O O . LYS A 1 89 ? 0.019 -0.923 -10.674 1.00 97.31 89 LYS A O 1
ATOM 720 N N . LYS A 1 90 ? 1.936 -2.112 -10.818 1.00 95.69 90 LYS A N 1
ATOM 721 C CA . LYS A 1 90 ? 2.389 -1.870 -9.433 1.00 95.69 90 LYS A CA 1
ATOM 722 C C . LYS A 1 90 ? 2.532 -0.372 -9.137 1.00 95.69 90 LYS A C 1
ATOM 724 O O . LYS A 1 90 ? 1.930 0.123 -8.186 1.00 95.69 90 LYS A O 1
ATOM 729 N N . ILE A 1 91 ? 3.207 0.379 -10.012 1.00 96.50 91 ILE A N 1
ATOM 730 C CA . ILE A 1 91 ? 3.356 1.840 -9.888 1.00 96.50 91 ILE A CA 1
ATOM 731 C C . ILE A 1 91 ? 1.989 2.540 -9.872 1.00 96.50 91 ILE A C 1
ATOM 733 O O . ILE A 1 91 ? 1.761 3.435 -9.054 1.00 96.50 91 ILE A O 1
ATOM 737 N N . LYS A 1 92 ? 1.052 2.147 -10.750 1.00 97.69 92 LYS A N 1
ATOM 738 C CA . LYS A 1 92 ? -0.310 2.712 -10.779 1.00 97.69 92 LYS A CA 1
ATOM 739 C C . LYS A 1 92 ? -1.050 2.450 -9.464 1.00 97.69 92 LYS A C 1
ATOM 741 O O . LYS A 1 92 ? -1.671 3.372 -8.934 1.00 97.69 92 LYS A O 1
ATOM 746 N N . ARG A 1 93 ? -0.962 1.229 -8.926 1.00 96.31 93 ARG A N 1
ATOM 747 C CA . ARG A 1 93 ? -1.562 0.860 -7.635 1.00 96.31 93 ARG A CA 1
ATOM 748 C C . ARG A 1 93 ? -0.991 1.706 -6.499 1.00 96.31 93 ARG A C 1
ATOM 750 O O . ARG A 1 93 ? -1.766 2.295 -5.755 1.00 96.31 93 ARG A O 1
ATOM 757 N N . PHE A 1 94 ? 0.331 1.829 -6.403 1.00 94.56 94 PHE A N 1
ATOM 758 C CA . PHE A 1 94 ? 0.970 2.596 -5.330 1.00 94.56 94 PHE A CA 1
ATOM 759 C C . PHE A 1 94 ? 0.660 4.091 -5.429 1.00 94.56 94 PHE A C 1
ATOM 761 O O . PHE A 1 94 ? 0.344 4.710 -4.421 1.00 94.56 94 PHE A O 1
ATOM 768 N N . ARG A 1 95 ? 0.606 4.665 -6.639 1.00 94.56 95 ARG A N 1
ATOM 769 C CA . ARG A 1 95 ? 0.134 6.048 -6.837 1.00 94.56 95 ARG A CA 1
ATOM 770 C C . ARG A 1 95 ? -1.304 6.243 -6.351 1.00 94.56 95 ARG A C 1
ATOM 772 O O . ARG A 1 95 ? -1.584 7.216 -5.657 1.00 94.56 95 ARG A O 1
ATOM 779 N N . ARG A 1 96 ? -2.215 5.320 -6.676 1.00 94.88 96 ARG A N 1
ATOM 780 C CA . ARG A 1 96 ? -3.600 5.363 -6.173 1.00 94.88 96 ARG A CA 1
ATOM 781 C C . ARG A 1 96 ? -3.646 5.266 -4.650 1.00 94.88 96 ARG A C 1
ATOM 783 O O . ARG A 1 96 ? -4.354 6.051 -4.030 1.00 94.88 96 ARG A O 1
ATOM 790 N N . LEU A 1 97 ? -2.850 4.372 -4.063 1.00 90.56 97 LEU A N 1
ATOM 791 C CA . LEU A 1 97 ? -2.754 4.220 -2.614 1.00 90.56 97 LEU A CA 1
ATOM 792 C C . LEU A 1 97 ? -2.258 5.513 -1.960 1.00 90.56 97 LEU A C 1
ATOM 794 O O . LEU A 1 97 ? -2.937 6.022 -1.083 1.00 90.56 97 LEU A O 1
ATOM 798 N N . THR A 1 98 ? -1.175 6.124 -2.456 1.00 91.12 98 THR A N 1
ATOM 799 C CA . THR A 1 98 ? -0.679 7.405 -1.914 1.00 91.12 98 THR A CA 1
ATOM 800 C C . THR A 1 98 ? -1.729 8.516 -1.947 1.00 91.12 98 THR A C 1
ATOM 802 O O . THR A 1 98 ? -1.818 9.278 -0.995 1.00 91.12 98 THR A O 1
ATOM 805 N N . ARG A 1 99 ? -2.564 8.589 -2.996 1.00 90.75 99 ARG A N 1
ATOM 806 C CA . ARG A 1 99 ? -3.661 9.571 -3.083 1.00 90.75 99 ARG A CA 1
ATOM 807 C C . ARG A 1 99 ? -4.779 9.272 -2.087 1.00 90.75 99 ARG A C 1
ATOM 809 O O . ARG A 1 99 ? -5.267 10.189 -1.441 1.00 90.75 99 ARG A O 1
ATOM 816 N N . LYS A 1 100 ? -5.164 7.998 -1.944 1.00 89.19 100 LYS A N 1
ATOM 817 C CA . LYS A 1 100 ? -6.178 7.573 -0.968 1.00 89.19 100 LYS A CA 1
ATOM 818 C C . LYS A 1 100 ? -5.719 7.870 0.459 1.00 89.19 100 LYS A C 1
ATOM 820 O O . LYS A 1 100 ? -6.484 8.426 1.230 1.00 89.19 100 LYS A O 1
ATOM 825 N N . LEU A 1 101 ? -4.470 7.535 0.776 1.00 88.00 101 LEU A N 1
ATOM 826 C CA . LEU A 1 101 ? -3.865 7.792 2.080 1.00 88.00 101 LEU A CA 1
ATOM 827 C C . LEU A 1 101 ? -3.723 9.293 2.359 1.00 88.00 101 LEU A C 1
ATOM 829 O O . LEU A 1 101 ? -4.010 9.726 3.464 1.00 88.00 101 LEU A O 1
ATOM 833 N N . ALA A 1 102 ? -3.346 10.097 1.360 1.00 86.31 102 ALA A N 1
ATOM 834 C CA . ALA A 1 102 ? -3.311 11.551 1.502 1.00 86.31 102 ALA A CA 1
ATOM 835 C C . ALA A 1 102 ? -4.705 12.140 1.782 1.00 86.31 102 ALA A C 1
ATOM 837 O O . ALA A 1 102 ? -4.826 12.982 2.661 1.00 86.31 102 ALA A O 1
ATOM 838 N N . LYS A 1 103 ? -5.750 11.651 1.097 1.00 85.31 103 LYS A N 1
ATOM 839 C CA . LYS A 1 103 ? -7.143 12.053 1.353 1.00 85.31 103 LYS A CA 1
ATOM 840 C C . LYS A 1 103 ? -7.629 11.615 2.739 1.00 85.31 103 LYS A C 1
ATOM 842 O O . LYS A 1 103 ? -8.306 12.378 3.408 1.00 85.31 103 LYS A O 1
ATOM 847 N N . ALA A 1 104 ? -7.269 10.407 3.172 1.00 81.44 104 ALA A N 1
ATOM 848 C CA . ALA A 1 104 ? -7.605 9.900 4.502 1.00 81.44 104 ALA A CA 1
ATOM 849 C C . ALA A 1 104 ? -6.852 10.625 5.629 1.00 81.44 104 ALA A C 1
ATOM 851 O O . ALA A 1 104 ? -7.312 10.610 6.756 1.00 81.44 104 ALA A O 1
ATOM 852 N N . LYS A 1 105 ? -5.699 11.245 5.337 1.00 74.50 105 LYS A N 1
ATOM 853 C CA . LYS A 1 105 ? -4.973 12.103 6.284 1.00 74.50 105 LYS A CA 1
ATOM 854 C C . LYS A 1 105 ? -5.633 13.483 6.445 1.00 74.50 105 LYS A C 1
ATOM 856 O O . LYS A 1 105 ? -5.437 14.121 7.468 1.00 74.50 105 LYS A O 1
ATOM 861 N N . SER A 1 106 ? -6.337 13.969 5.421 1.00 65.56 106 SER A N 1
ATOM 862 C CA . SER A 1 106 ? -7.011 15.277 5.436 1.00 65.56 106 SER A CA 1
ATOM 863 C C . SER A 1 106 ? -8.460 15.236 5.938 1.00 65.56 106 SER A C 1
ATOM 865 O O . SER A 1 106 ? -9.098 16.282 5.956 1.00 65.56 106 SER A O 1
ATOM 867 N N . GLN A 1 107 ? -8.992 14.048 6.246 1.00 54.72 107 GLN A N 1
ATOM 868 C CA . GLN A 1 107 ? -10.315 13.838 6.848 1.00 54.72 107 GLN A CA 1
ATOM 869 C C . GLN A 1 107 ? -10.152 13.494 8.323 1.00 54.72 107 GLN A C 1
ATOM 871 O O . GLN A 1 107 ? -11.051 13.882 9.092 1.00 54.72 107 GLN A O 1
#

pLDDT: mean 80.42, std 14.04, range [42.75, 97.69]

Radius of gyration: 20.52 Å; Cα contacts (8 Å, |Δi|>4): 68; chains: 1; bounding box: 39×35×57 Å

Mean predicted 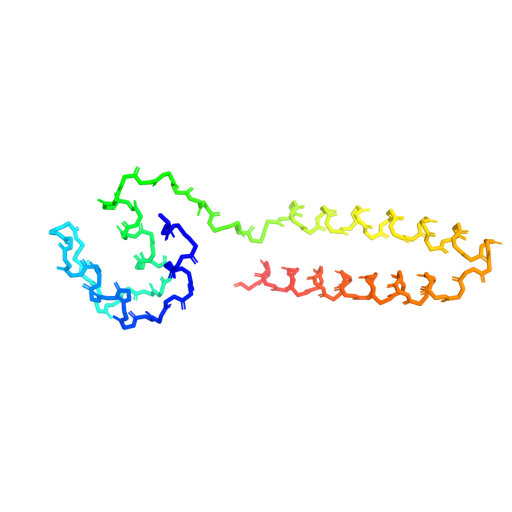aligned error: 12.01 Å

Solvent-accessible surface area (backbone atoms only — not comparable to full-atom values): 6310 Å² total; per-residue (Å²): 141,59,87,75,47,63,81,72,50,53,62,66,60,44,38,58,58,34,68,74,41,97,84,57,79,62,60,89,78,49,50,64,71,52,42,52,47,54,47,34,57,78,67,74,50,84,80,77,70,76,78,67,78,40,73,63,59,45,49,52,51,52,52,49,43,53,52,47,51,52,53,32,50,54,27,55,75,70,64,37,63,68,58,30,53,51,40,52,52,51,44,51,51,49,54,52,47,44,52,52,49,52,54,62,63,76,106

Secondary structure (DSSP, 8-state):
--TTTTTTS-HHHHHHHHHTSTT---TTT--HHHHHHHHHHHTT----------HHHHHHHHHHHHHHHHHHHHHHHTT-HHHHHHHHHHHHHHHHHHHHHHHHH--

Sequence (107 aa):
MEEKDLEKLTATKLREIAKQYEGITGVHAMKKEELIRAIREARGEPQKEVKKVTGETIYTLKKQIKMLKAEKKAAQEKKDKKLVATLRKKIKRFRRLTRKLAKAKSQ